Protein AF-A0A6L7NKY4-F1 (afdb_monomer_lite)

Radius of gyration: 14.84 Å; chains: 1; bounding box: 22×26×42 Å

Secondary structure (DSSP, 8-state):
-TT--EEEE-EEEEEEE--TT--S-EEEEEEE--TT-EEEE--

Structure (mmCIF, N/CA/C/O backbone):
data_AF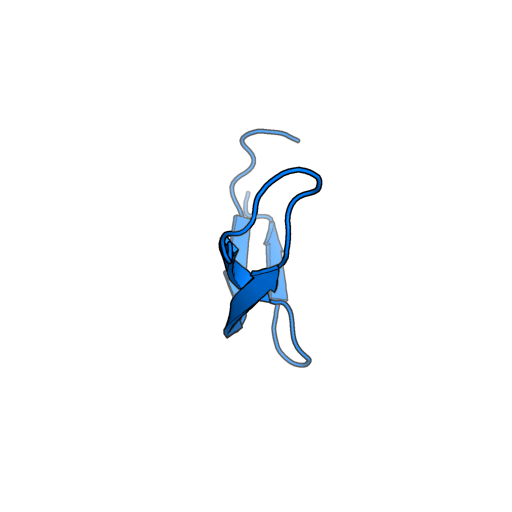-A0A6L7NKY4-F1
#
_entry.id   AF-A0A6L7NKY4-F1
#
loop_
_atom_site.group_PDB
_atom_site.id
_atom_site.type_symbol
_atom_site.label_atom_id
_atom_site.label_alt_id
_atom_site.label_comp_id
_atom_site.label_asym_id
_atom_site.label_entity_id
_atom_site.label_seq_id
_atom_site.pdbx_PDB_ins_code
_atom_site.Cartn_x
_atom_site.Cartn_y
_atom_site.Cartn_z
_atom_site.occupancy
_atom_site.B_iso_or_equiv
_atom_site.auth_seq_id
_atom_site.auth_comp_id
_atom_site.auth_asym_id
_atom_site.auth_atom_id
_atom_site.pdbx_PDB_model_num
ATOM 1 N N . MET A 1 1 ? -10.003 14.002 6.248 1.00 84.75 1 MET A N 1
ATOM 2 C CA . MET A 1 1 ? -9.428 15.345 6.020 1.00 84.75 1 MET A CA 1
ATOM 3 C C . MET A 1 1 ? -7.921 15.219 5.912 1.00 84.75 1 MET A C 1
ATOM 5 O O . MET A 1 1 ? -7.355 14.348 6.569 1.00 84.75 1 MET A O 1
ATOM 9 N N . LYS A 1 2 ? -7.286 16.041 5.070 1.00 93.56 2 LYS A N 1
ATOM 10 C CA . LYS A 1 2 ? -5.821 16.105 4.975 1.00 93.56 2 LYS A CA 1
ATOM 11 C C . LYS A 1 2 ? -5.240 16.427 6.359 1.00 93.56 2 LYS A C 1
ATOM 13 O O . LYS A 1 2 ? -5.791 17.269 7.057 1.00 93.56 2 LYS A O 1
ATOM 18 N N . GLY A 1 3 ? -4.167 15.737 6.745 1.00 95.25 3 GLY A N 1
ATOM 19 C CA . GLY A 1 3 ? -3.509 15.919 8.047 1.00 95.25 3 GLY A CA 1
ATOM 20 C C . GLY A 1 3 ? -4.104 15.116 9.210 1.00 95.25 3 GLY A C 1
ATOM 21 O O . GLY A 1 3 ? -3.638 15.260 10.332 1.00 95.25 3 GLY A O 1
ATOM 22 N N . ARG A 1 4 ? -5.111 14.262 8.977 1.00 95.31 4 ARG A N 1
ATOM 23 C CA . ARG A 1 4 ? -5.676 13.411 10.035 1.00 95.31 4 ARG A CA 1
ATOM 24 C C . ARG A 1 4 ? -4.712 12.286 10.424 1.00 95.31 4 ARG A C 1
ATOM 26 O O . ARG A 1 4 ? -4.192 11.603 9.545 1.00 95.31 4 ARG A O 1
ATOM 33 N N . LEU A 1 5 ? -4.557 12.056 11.729 1.00 96.62 5 LEU A N 1
ATOM 34 C CA . LEU A 1 5 ? -3.813 10.921 12.268 1.00 96.62 5 LEU A CA 1
ATOM 35 C C . LEU A 1 5 ? -4.598 9.615 12.077 1.00 96.62 5 LEU A C 1
ATOM 37 O O . LEU A 1 5 ? -5.782 9.521 12.414 1.00 96.62 5 LEU A O 1
ATOM 41 N N . VAL A 1 6 ? -3.924 8.603 11.535 1.00 96.56 6 VAL A N 1
ATOM 42 C CA . VAL A 1 6 ? -4.480 7.265 11.318 1.00 96.56 6 VAL A CA 1
ATOM 43 C C . VAL A 1 6 ? -3.447 6.198 11.657 1.00 96.56 6 VAL A C 1
ATOM 45 O O . VAL A 1 6 ? -2.254 6.390 11.436 1.00 96.56 6 VAL A O 1
ATOM 48 N N . TYR A 1 7 ? -3.924 5.065 12.162 1.00 97.31 7 TYR A N 1
ATOM 49 C CA . TYR A 1 7 ? -3.167 3.821 12.243 1.00 97.31 7 TYR A CA 1
ATOM 50 C C . TYR A 1 7 ? -3.529 2.933 11.050 1.00 97.31 7 TYR A C 1
ATOM 52 O O . TYR A 1 7 ? -4.704 2.820 10.691 1.00 97.31 7 TYR A O 1
ATOM 60 N N . VAL A 1 8 ? -2.523 2.306 10.442 1.00 97.31 8 VAL A N 1
ATOM 61 C CA . VAL A 1 8 ? -2.685 1.413 9.292 1.00 97.31 8 VAL A CA 1
ATOM 62 C C . VAL A 1 8 ? -1.938 0.116 9.567 1.00 97.31 8 VAL A C 1
ATOM 64 O O . VAL A 1 8 ? -0.747 0.143 9.867 1.00 97.31 8 VAL A O 1
ATOM 67 N N . ASP A 1 9 ? -2.645 -1.001 9.426 1.00 97.88 9 ASP A N 1
ATOM 68 C CA . ASP A 1 9 ? -2.095 -2.354 9.419 1.00 97.88 9 ASP A CA 1
ATOM 69 C C . ASP A 1 9 ? -2.414 -3.015 8.075 1.00 97.88 9 ASP A C 1
ATOM 71 O O . ASP A 1 9 ? -3.572 -3.073 7.647 1.00 97.88 9 ASP A O 1
ATOM 75 N N . GLY A 1 10 ? -1.376 -3.472 7.385 1.00 97.38 10 GLY A N 1
ATOM 76 C CA . GLY A 1 10 ? -1.457 -3.994 6.031 1.00 97.38 10 GLY A CA 1
ATOM 77 C C . GLY A 1 10 ? -0.139 -4.616 5.592 1.00 97.38 10 GLY A C 1
ATOM 78 O O . GLY A 1 10 ? 0.801 -4.763 6.371 1.00 97.38 10 GLY A O 1
ATOM 79 N N . LYS A 1 11 ? -0.059 -4.985 4.315 1.00 97.88 11 LYS A N 1
ATOM 80 C CA . LYS A 1 11 ? 1.112 -5.663 3.754 1.00 97.88 11 LYS A CA 1
ATOM 81 C C . LYS A 1 11 ? 1.907 -4.727 2.853 1.00 97.88 11 LYS A C 1
ATOM 8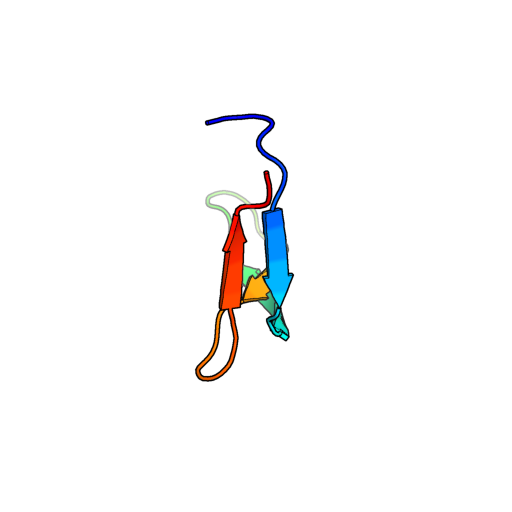3 O O . LYS A 1 11 ? 1.325 -4.013 2.041 1.00 97.88 11 LYS A O 1
ATOM 88 N N . LEU A 1 12 ? 3.236 -4.783 2.934 1.00 98.12 12 LEU A N 1
ATOM 89 C CA . LEU A 1 12 ? 4.095 -4.124 1.954 1.00 98.12 12 LEU A CA 1
ATOM 90 C C . LEU A 1 12 ? 3.938 -4.795 0.582 1.00 98.12 12 LEU A C 1
ATOM 92 O O . LEU A 1 12 ? 4.094 -6.013 0.457 1.00 98.12 12 LEU A O 1
ATOM 96 N N . GLN A 1 13 ? 3.676 -4.003 -0.450 1.00 98.00 13 GLN A N 1
ATOM 97 C CA . GLN A 1 13 ? 3.635 -4.476 -1.825 1.00 98.00 13 GLN A CA 1
ATOM 98 C C . GLN A 1 13 ? 4.367 -3.506 -2.743 1.00 98.00 13 GLN A C 1
ATOM 100 O O . GLN A 1 13 ? 4.082 -2.312 -2.758 1.00 98.00 13 GLN A O 1
ATOM 105 N N . THR A 1 14 ? 5.275 -4.035 -3.559 1.00 98.56 14 THR A N 1
ATOM 106 C CA . THR A 1 14 ? 5.891 -3.279 -4.648 1.00 98.56 14 THR A CA 1
ATOM 107 C C . THR A 1 14 ? 5.214 -3.658 -5.955 1.00 98.56 14 THR A C 1
ATOM 109 O O . THR A 1 14 ? 5.194 -4.832 -6.325 1.00 98.56 14 THR A O 1
ATOM 112 N N . ARG A 1 15 ? 4.671 -2.671 -6.670 1.00 97.62 15 ARG A N 1
ATOM 113 C CA . ARG A 1 15 ? 4.138 -2.863 -8.022 1.00 97.62 15 ARG A CA 1
ATOM 114 C C . ARG A 1 15 ? 5.037 -2.210 -9.059 1.00 97.62 15 ARG A C 1
ATOM 116 O O . ARG A 1 15 ? 5.523 -1.095 -8.866 1.00 97.62 15 ARG A O 1
ATOM 123 N N . ARG A 1 16 ? 5.218 -2.916 -10.172 1.00 97.75 16 ARG A N 1
ATOM 124 C CA . ARG A 1 16 ? 5.881 -2.415 -11.375 1.00 97.75 16 ARG A CA 1
ATOM 125 C C . ARG A 1 16 ? 4.837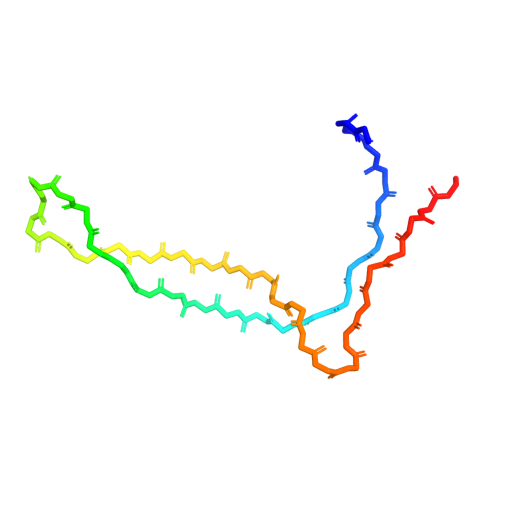 -1.830 -12.320 1.00 97.75 16 ARG A C 1
ATOM 127 O O . ARG A 1 16 ? 3.763 -2.405 -12.477 1.00 97.75 16 ARG A O 1
ATOM 134 N N . TRP A 1 17 ? 5.149 -0.705 -12.947 1.00 97.00 17 TRP A N 1
ATOM 135 C CA . TRP A 1 17 ? 4.294 -0.077 -13.951 1.00 97.00 17 TRP A CA 1
ATOM 136 C C . TRP A 1 17 ? 5.126 0.633 -15.025 1.00 97.00 17 TRP A C 1
ATOM 138 O O . TRP A 1 17 ? 6.318 0.890 -14.839 1.00 97.00 17 TRP A O 1
ATOM 148 N N . LYS A 1 18 ? 4.492 0.917 -16.167 1.00 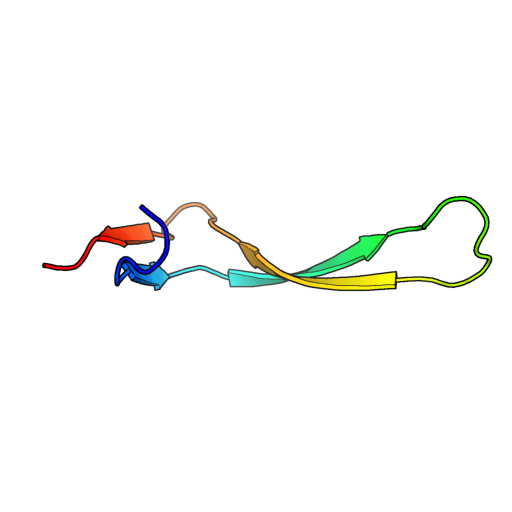97.50 18 LYS A N 1
ATOM 149 C CA . LYS A 1 18 ? 5.073 1.645 -17.301 1.00 97.50 18 LYS A CA 1
ATOM 150 C C 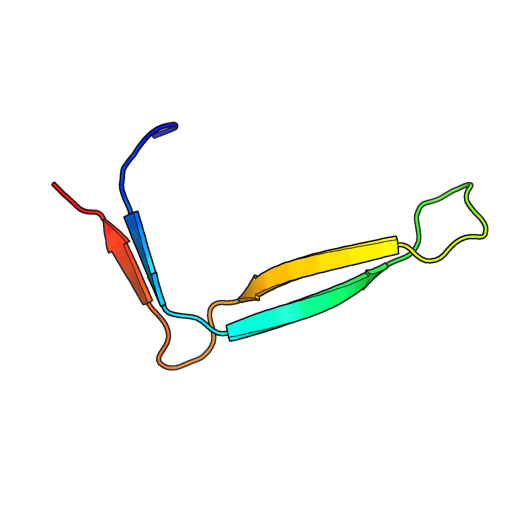. LYS A 1 18 ? 4.457 3.034 -17.390 1.00 97.50 18 LYS A C 1
ATOM 152 O O . LYS A 1 18 ? 3.260 3.176 -17.154 1.00 97.50 18 LYS A O 1
ATOM 157 N N . LYS A 1 19 ? 5.266 4.038 -17.722 1.00 95.56 19 LYS A N 1
ATOM 158 C CA . LYS A 1 19 ? 4.779 5.388 -18.007 1.00 95.56 19 LYS A CA 1
ATOM 159 C C . LYS A 1 19 ? 4.867 5.643 -19.502 1.00 95.56 19 LYS A C 1
ATOM 161 O O . LYS A 1 19 ? 5.906 5.387 -20.102 1.00 95.56 19 LYS A O 1
ATOM 166 N N . ASP A 1 20 ? 3.790 6.171 -20.067 1.00 95.06 20 ASP A N 1
ATOM 167 C CA . ASP A 1 20 ? 3.733 6.500 -21.486 1.00 95.06 20 ASP A CA 1
ATOM 168 C C . ASP A 1 20 ? 4.867 7.459 -21.868 1.00 95.06 20 ASP A C 1
ATOM 170 O O . ASP A 1 20 ? 5.103 8.468 -21.195 1.00 95.06 20 ASP A O 1
ATOM 174 N N . GLY A 1 21 ? 5.581 7.116 -22.941 1.00 94.50 21 GLY A N 1
ATOM 175 C CA . GLY A 1 21 ? 6.732 7.874 -23.434 1.00 94.50 21 GLY A CA 1
ATOM 176 C C . GLY A 1 21 ? 8.056 7.610 -22.706 1.00 94.50 21 GLY A C 1
ATOM 177 O O . GLY A 1 21 ? 9.019 8.329 -22.956 1.00 94.50 21 GLY A O 1
ATOM 178 N N . GLU A 1 22 ? 8.134 6.609 -21.822 1.00 95.31 22 GLU A N 1
ATOM 179 C CA . GLU A 1 22 ? 9.380 6.203 -21.162 1.00 95.31 22 GLU A CA 1
ATOM 180 C C . GLU A 1 22 ? 9.665 4.705 -21.366 1.00 95.31 22 GLU A C 1
ATOM 182 O O . GLU A 1 22 ? 8.814 3.856 -21.103 1.00 95.31 22 GLU A O 1
ATOM 187 N N . ASP A 1 23 ? 10.902 4.368 -21.747 1.00 88.69 23 ASP A N 1
ATOM 188 C CA . ASP A 1 23 ? 11.328 2.972 -21.967 1.00 88.69 23 ASP A CA 1
ATOM 189 C C . ASP A 1 23 ? 11.655 2.220 -20.659 1.00 88.69 23 ASP A C 1
ATOM 191 O O . ASP A 1 23 ? 11.818 0.996 -20.629 1.00 88.69 23 ASP A O 1
ATOM 195 N N . GLY A 1 24 ? 11.707 2.942 -19.537 1.00 94.88 24 GLY A N 1
ATOM 196 C CA . GLY A 1 24 ? 12.058 2.414 -18.222 1.00 94.88 24 GLY A CA 1
ATOM 197 C C . GLY A 1 24 ? 10.912 1.716 -17.487 1.00 94.88 24 GLY A C 1
ATOM 198 O O . GLY A 1 24 ? 9.727 1.936 -17.740 1.00 94.88 24 GLY A O 1
ATOM 199 N N . ASP A 1 25 ? 11.270 0.862 -16.530 1.00 96.75 25 ASP A N 1
ATOM 200 C CA . ASP A 1 25 ? 10.329 0.377 -15.523 1.00 96.75 25 ASP A CA 1
ATOM 201 C C . ASP A 1 25 ? 10.253 1.334 -14.348 1.00 96.75 25 ASP A C 1
ATOM 203 O O . ASP A 1 25 ? 11.269 1.833 -13.865 1.00 96.75 25 ASP A O 1
ATOM 207 N N . ARG A 1 26 ? 9.039 1.534 -13.842 1.00 97.44 26 ARG A N 1
ATOM 208 C CA . ARG A 1 26 ? 8.809 2.262 -12.602 1.00 97.44 26 ARG A CA 1
ATOM 209 C C . ARG A 1 26 ? 8.312 1.318 -11.527 1.00 97.44 26 ARG A C 1
ATOM 211 O O . ARG A 1 26 ? 7.592 0.359 -11.806 1.00 97.44 26 ARG A O 1
ATOM 218 N N . PHE A 1 27 ? 8.676 1.627 -10.290 1.00 97.81 27 PHE A N 1
ATOM 219 C CA . PHE A 1 27 ? 8.297 0.854 -9.119 1.00 97.81 27 PHE A CA 1
ATOM 220 C C . PHE A 1 27 ? 7.648 1.769 -8.089 1.00 97.81 27 PHE A C 1
ATOM 222 O O . PHE A 1 27 ? 8.078 2.904 -7.881 1.00 97.81 27 PHE A O 1
ATOM 229 N N . SER A 1 28 ? 6.599 1.273 -7.449 1.00 98.12 28 SER A N 1
ATOM 230 C CA . SER A 1 28 ? 5.937 1.951 -6.339 1.00 98.12 28 SER A CA 1
ATOM 231 C C . SER A 1 28 ? 5.733 0.951 -5.218 1.00 98.12 28 SER A C 1
ATOM 233 O O . SER A 1 28 ? 5.205 -0.135 -5.453 1.00 98.12 28 SER A O 1
ATOM 235 N N . THR A 1 29 ? 6.184 1.314 -4.022 1.00 98.19 29 THR A N 1
ATOM 236 C CA . THR A 1 29 ? 5.992 0.520 -2.809 1.00 98.19 29 THR A CA 1
ATOM 237 C C . THR A 1 29 ? 4.852 1.130 -2.011 1.00 98.19 29 THR A C 1
ATOM 239 O O . THR A 1 29 ? 4.874 2.317 -1.694 1.00 98.19 29 THR A O 1
ATOM 242 N N . GLU A 1 30 ? 3.851 0.318 -1.712 1.00 97.94 30 GLU A N 1
ATOM 243 C CA . GLU A 1 30 ? 2.592 0.715 -1.091 1.00 97.94 30 GLU A CA 1
ATOM 244 C C . GLU A 1 30 ? 2.314 -0.194 0.118 1.00 97.94 30 GLU A C 1
ATOM 246 O O . GLU A 1 30 ? 2.789 -1.333 0.181 1.00 97.94 30 GLU A O 1
ATOM 251 N N . ILE A 1 31 ? 1.533 0.301 1.082 1.00 97.62 31 ILE A N 1
ATOM 252 C CA . ILE A 1 31 ? 0.908 -0.543 2.108 1.00 97.62 31 ILE A CA 1
ATOM 253 C C . ILE A 1 31 ? -0.474 -0.924 1.578 1.00 97.62 31 ILE A C 1
ATOM 255 O O . ILE A 1 31 ? -1.350 -0.068 1.455 1.00 97.62 31 ILE A O 1
ATOM 259 N N . LEU A 1 32 ? -0.665 -2.198 1.246 1.00 97.31 32 LEU A N 1
ATOM 260 C CA . LEU A 1 32 ? -1.917 -2.721 0.717 1.00 97.31 32 LEU A CA 1
ATOM 261 C C . LEU A 1 32 ? -2.805 -3.250 1.848 1.00 97.31 32 LEU A C 1
ATOM 263 O O . LEU A 1 32 ? -2.361 -4.036 2.691 1.00 97.31 32 LEU A O 1
ATOM 267 N N . LEU A 1 33 ? -4.081 -2.866 1.820 1.00 97.38 33 LEU A N 1
ATOM 268 C CA . LEU A 1 33 ? -5.106 -3.484 2.654 1.00 97.38 33 LEU A CA 1
ATOM 269 C C . LEU A 1 33 ? -5.507 -4.828 2.045 1.00 97.38 33 LEU A C 1
ATOM 271 O O . LEU A 1 33 ? -6.063 -4.895 0.951 1.00 97.38 33 LEU A O 1
ATOM 275 N N . VAL A 1 34 ? -5.207 -5.895 2.773 1.00 95.12 34 VAL A N 1
ATOM 276 C CA . VAL A 1 34 ? -5.581 -7.278 2.455 1.00 95.12 34 VAL A CA 1
ATOM 277 C C . VAL A 1 34 ? -6.591 -7.772 3.498 1.00 95.12 34 VAL A C 1
ATOM 279 O O . VAL A 1 34 ? -6.735 -7.121 4.537 1.00 95.12 34 VAL A O 1
ATOM 282 N N . PRO A 1 35 ? -7.299 -8.896 3.280 1.00 97.38 35 PRO A N 1
ATOM 283 C CA . PRO A 1 35 ? -8.158 -9.468 4.315 1.00 97.38 35 PRO A CA 1
ATOM 284 C C . PRO A 1 35 ? -7.413 -9.614 5.652 1.00 97.38 35 PRO A C 1
ATOM 286 O O . PRO A 1 35 ? -6.312 -10.157 5.692 1.00 97.38 35 PRO A O 1
ATOM 289 N N . GLY A 1 36 ? -7.999 -9.086 6.730 1.00 94.06 36 GLY A N 1
ATOM 290 C CA . GLY A 1 36 ? -7.383 -9.020 8.064 1.00 94.06 36 GLY A CA 1
ATOM 291 C C . GLY A 1 36 ? -6.617 -7.724 8.372 1.00 94.06 36 GLY A C 1
ATOM 292 O O . GLY A 1 36 ? -6.398 -7.431 9.543 1.00 94.06 36 GLY A O 1
ATOM 293 N N . GLY A 1 37 ? -6.269 -6.920 7.363 1.00 96.88 37 GLY A N 1
ATOM 294 C CA . GLY A 1 37 ? -5.721 -5.573 7.553 1.00 96.88 37 GLY A CA 1
ATOM 295 C C . GLY A 1 37 ? -6.789 -4.560 7.973 1.00 96.88 37 GLY A C 1
ATOM 296 O O . GLY A 1 37 ? -7.990 -4.785 7.798 1.00 96.88 37 GLY A O 1
ATOM 297 N N . ARG A 1 38 ? -6.364 -3.417 8.523 1.00 97.25 38 ARG A N 1
ATOM 298 C CA . ARG A 1 38 ? -7.287 -2.377 9.004 1.00 97.25 38 ARG A CA 1
ATOM 299 C C . ARG A 1 38 ? -6.711 -0.970 8.933 1.00 9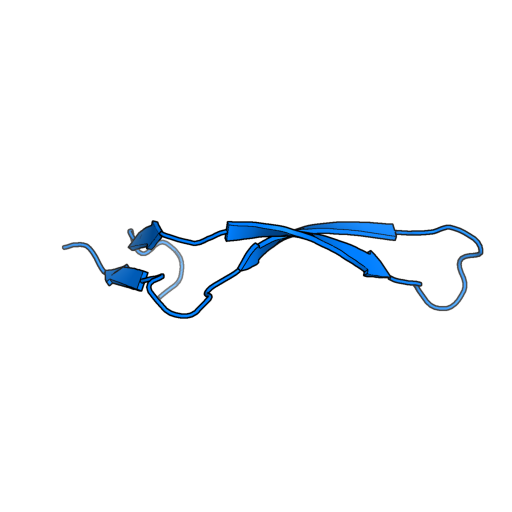7.25 38 ARG A C 1
ATOM 301 O O . ARG A 1 38 ? -5.512 -0.754 9.087 1.00 97.25 38 ARG A O 1
ATOM 308 N N . VAL A 1 39 ? -7.614 -0.004 8.791 1.00 97.19 39 VAL A N 1
ATOM 309 C CA . VAL A 1 39 ? -7.342 1.422 8.998 1.00 97.19 39 VAL A CA 1
ATOM 310 C C . VAL A 1 39 ? -8.166 1.890 10.185 1.00 97.19 39 VAL A C 1
ATOM 312 O O . VAL A 1 39 ? -9.377 1.680 10.221 1.00 97.19 39 VAL A O 1
ATOM 315 N N . GLN A 1 40 ? -7.518 2.541 11.145 1.00 97.19 40 GLN A N 1
ATOM 316 C CA . GLN A 1 40 ? -8.176 3.134 12.299 1.00 97.19 40 GLN A CA 1
ATOM 317 C C . GLN A 1 40 ? -7.920 4.635 12.329 1.00 97.19 40 GLN A C 1
ATOM 319 O O . GLN A 1 40 ? -6.780 5.096 12.291 1.00 97.19 40 GLN A O 1
ATOM 324 N N . PHE A 1 41 ? -8.999 5.402 12.432 1.00 95.19 41 PHE A N 1
ATOM 325 C CA . PHE A 1 41 ? -8.913 6.830 12.688 1.00 95.19 41 PHE A CA 1
ATOM 326 C C . PHE A 1 41 ? -8.678 7.060 14.175 1.00 95.19 41 PHE A C 1
ATOM 328 O O . PHE A 1 41 ? -9.438 6.555 15.001 1.00 95.19 41 PHE A O 1
ATOM 335 N N . LEU A 1 42 ? -7.631 7.814 14.497 1.00 93.31 42 LEU A N 1
ATOM 336 C CA . LEU A 1 42 ? -7.298 8.164 15.872 1.00 93.31 42 LEU A CA 1
ATOM 337 C C . LEU A 1 42 ? -7.885 9.545 16.204 1.00 93.31 42 LEU A C 1
ATOM 339 O O . LEU A 1 42 ? -8.098 10.363 15.298 1.00 93.31 42 LEU A O 1
ATOM 343 N N . ALA A 1 43 ? -8.230 9.730 17.479 1.00 83.19 43 ALA A N 1
ATOM 344 C CA . ALA A 1 43 ? -8.757 10.969 18.046 1.00 83.19 43 ALA A CA 1
ATOM 345 C C . ALA A 1 43 ? -7.633 11.754 18.724 1.00 83.19 43 ALA A C 1
ATOM 347 O O . ALA A 1 43 ? -6.738 11.091 19.297 1.00 83.19 43 ALA A O 1
#

Sequence (43 aa):
MKGRLVYVDGKLQTRRWKKDGEDGDRFSTEILLVPGGRVQFLA

pLDDT: mean 95.9, std 3.19, range [83.19, 98.56]

Foldseek 3Di:
DPPFDKDWFADWDKDWDDDPPDPDIDIDIDGDDDVVIDMGGDD